Protein AF-A0A942GLX6-F1 (afdb_monomer)

Sequence (93 aa):
MHRKLTMLFILFLLSTVLFAQTTPISFTVEPYGASPRDVAKSTTDIYTNAFTGLKNVGVNTKMYFKASITGTDLATTVTWAITRRPLGSTAAV

Secondary structure (DSSP, 8-state):
-HHHHHHHHHHHHHHHHHHT-----EEEEEEESS-HHHHHH-SS-SS----TTTT---STT--EEEEEEESSPPSSPPPP------TT-----

Mean predicted aligned error: 13.12 Å

pLDDT: mean 72.57, std 11.14, range [40.97, 90.25]

Structure (mmCIF, N/CA/C/O backbone):
data_AF-A0A942GLX6-F1
#
_entry.id   AF-A0A942GLX6-F1
#
loop_
_atom_site.group_PDB
_atom_site.id
_atom_site.type_symbol
_atom_site.label_atom_id
_atom_site.label_alt_id
_atom_site.label_comp_id
_atom_site.label_asym_id
_atom_site.label_entity_id
_atom_site.label_seq_id
_atom_site.pdbx_PDB_ins_code
_atom_site.Cartn_x
_atom_site.Cartn_y
_atom_site.Cartn_z
_atom_site.occupancy
_atom_site.B_iso_or_equiv
_atom_site.auth_seq_id
_atom_site.auth_comp_id
_atom_site.auth_asym_id
_atom_site.auth_atom_id
_atom_site.pdbx_PDB_model_num
ATOM 1 N N . MET A 1 1 ? -27.007 -4.061 53.068 1.00 63.09 1 MET A N 1
ATOM 2 C CA . MET A 1 1 ? -27.156 -4.434 51.638 1.00 63.09 1 MET A CA 1
ATOM 3 C C . MET A 1 1 ? -26.489 -3.450 50.674 1.00 63.09 1 MET A C 1
ATOM 5 O O . MET A 1 1 ? -25.939 -3.909 49.684 1.00 63.09 1 MET A O 1
ATOM 9 N N . HIS A 1 2 ? -26.442 -2.144 50.966 1.00 71.75 2 HIS A N 1
ATOM 10 C CA . HIS A 1 2 ? -25.907 -1.128 50.043 1.00 71.75 2 HIS A CA 1
ATOM 11 C C . HIS A 1 2 ? -24.456 -1.348 49.584 1.00 71.75 2 HIS A C 1
ATOM 13 O O . HIS A 1 2 ? -24.216 -1.326 48.389 1.00 71.75 2 HIS A O 1
ATOM 19 N N . ARG A 1 3 ? -23.514 -1.694 50.477 1.00 80.44 3 ARG A N 1
ATOM 20 C CA . ARG A 1 3 ? -22.108 -1.968 50.092 1.00 80.44 3 ARG A CA 1
ATOM 21 C C . ARG A 1 3 ? -21.945 -3.070 49.034 1.00 80.44 3 ARG A C 1
ATOM 23 O O . ARG A 1 3 ? -21.114 -2.937 48.146 1.00 80.44 3 ARG A O 1
ATOM 30 N N . LYS A 1 4 ? -22.743 -4.142 49.120 1.00 84.75 4 LYS A N 1
ATOM 31 C CA . LYS A 1 4 ? -22.698 -5.260 48.159 1.00 84.75 4 LYS A CA 1
ATOM 32 C C . LYS A 1 4 ? -23.264 -4.846 46.797 1.00 84.75 4 LYS A C 1
ATOM 34 O O . LYS A 1 4 ? -22.718 -5.227 45.770 1.00 84.75 4 LYS A O 1
ATOM 39 N N . LEU A 1 5 ? -24.311 -4.019 46.802 1.00 86.62 5 LEU A N 1
ATOM 40 C CA . LEU A 1 5 ? -24.918 -3.464 45.593 1.00 86.62 5 LEU A CA 1
ATOM 41 C C . LEU A 1 5 ? -23.980 -2.469 44.891 1.00 86.62 5 LEU A C 1
ATOM 43 O O . LEU A 1 5 ? -23.827 -2.529 43.677 1.00 86.62 5 LEU A O 1
ATOM 47 N N . THR A 1 6 ? -23.291 -1.612 45.653 1.00 88.25 6 THR A N 1
ATOM 48 C CA . THR A 1 6 ? -22.287 -0.683 45.111 1.00 88.25 6 THR A CA 1
ATOM 49 C C . THR A 1 6 ? -21.124 -1.435 44.463 1.00 88.25 6 THR A C 1
ATOM 51 O O . THR A 1 6 ? -20.694 -1.069 43.375 1.00 88.25 6 THR A O 1
ATOM 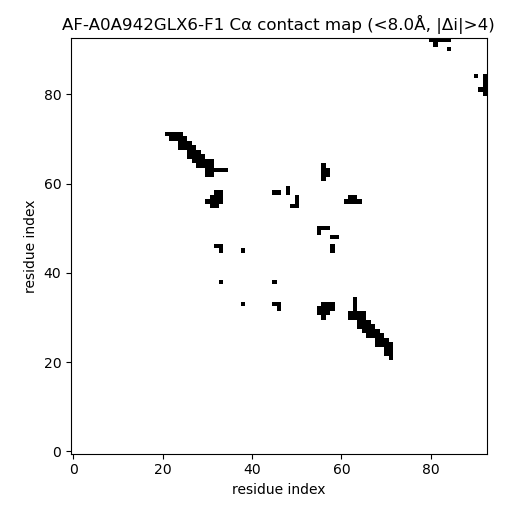54 N N . MET A 1 7 ? -20.651 -2.523 45.081 1.00 88.12 7 MET A N 1
ATOM 55 C CA . MET A 1 7 ? -19.591 -3.360 44.507 1.00 88.12 7 MET A CA 1
ATOM 56 C C . MET A 1 7 ? -20.014 -4.019 43.188 1.00 88.12 7 MET A C 1
ATOM 58 O O . MET A 1 7 ? -19.240 -4.028 42.236 1.00 88.12 7 MET A O 1
ATOM 62 N N . LEU A 1 8 ? -21.251 -4.523 43.115 1.00 90.25 8 LEU A N 1
ATOM 63 C CA . LEU A 1 8 ? -21.798 -5.123 41.897 1.00 90.25 8 LEU A CA 1
ATOM 64 C C . LEU A 1 8 ? -21.923 -4.093 40.764 1.00 90.25 8 LEU A C 1
ATOM 66 O O . LEU A 1 8 ? -21.603 -4.391 39.618 1.00 90.25 8 LEU A O 1
ATOM 70 N N . PHE A 1 9 ? -22.339 -2.868 41.094 1.00 88.19 9 PHE A N 1
ATOM 71 C CA . PHE A 1 9 ? -22.468 -1.780 40.127 1.00 88.19 9 PHE A CA 1
ATOM 72 C C . PHE A 1 9 ? -21.109 -1.323 39.581 1.00 88.19 9 PHE A C 1
ATOM 74 O O . PHE A 1 9 ? -20.965 -1.112 38.381 1.00 88.19 9 PHE A O 1
ATOM 81 N N . ILE A 1 10 ? -20.089 -1.238 40.441 1.00 88.88 10 ILE A N 1
ATOM 82 C CA . ILE A 1 10 ? -18.712 -0.929 40.028 1.00 88.88 10 ILE A CA 1
ATOM 83 C C . ILE A 1 10 ? -18.166 -2.037 39.121 1.00 88.88 10 ILE A C 1
ATOM 85 O O . ILE A 1 10 ? -17.590 -1.737 38.080 1.00 88.88 10 ILE A O 1
ATOM 89 N N . LEU A 1 11 ? -18.386 -3.308 39.469 1.00 87.56 11 LEU A N 1
ATOM 90 C CA . LEU A 1 11 ? -17.960 -4.441 38.644 1.00 87.56 11 LEU A CA 1
ATOM 91 C C . LEU A 1 11 ? -18.627 -4.423 37.260 1.00 87.56 11 LEU A C 1
ATOM 93 O O . LEU A 1 11 ? -17.963 -4.670 36.256 1.00 87.56 11 LEU A O 1
ATOM 97 N N . PHE A 1 12 ? -19.918 -4.086 37.211 1.00 84.50 12 PHE A N 1
ATOM 98 C CA . PHE A 1 12 ? -20.663 -3.933 35.964 1.00 84.50 12 PHE A CA 1
ATOM 99 C C . PHE A 1 12 ? -20.183 -2.735 35.132 1.00 84.50 12 PHE A C 1
ATOM 101 O O . PHE A 1 12 ? -20.107 -2.831 33.914 1.00 84.50 12 PHE A O 1
ATOM 108 N N . LEU A 1 13 ? -19.803 -1.616 35.759 1.00 82.38 13 LEU A N 1
ATOM 109 C CA . LEU A 1 13 ? -19.202 -0.498 35.027 1.00 82.38 13 LEU A CA 1
ATOM 110 C C . LEU A 1 13 ? -17.830 -0.872 34.454 1.00 82.38 13 LEU A C 1
ATOM 112 O O . LEU A 1 13 ? -17.558 -0.592 33.290 1.00 82.38 13 LEU A O 1
ATOM 116 N N . LEU A 1 14 ? -16.971 -1.525 35.240 1.00 80.00 14 LEU A N 1
ATOM 117 C CA . LEU A 1 14 ? -15.612 -1.872 34.813 1.00 80.00 14 LEU A CA 1
ATOM 118 C C . LEU A 1 14 ? -15.591 -2.879 33.654 1.00 80.00 14 LEU A C 1
ATOM 120 O O . LEU A 1 14 ? -14.703 -2.799 32.807 1.00 80.00 14 LEU A O 1
ATOM 124 N N . SER A 1 15 ? -16.566 -3.789 33.567 1.00 72.75 15 SER A N 1
ATOM 125 C CA . SER A 1 15 ? -16.649 -4.742 32.453 1.00 72.75 15 SER A CA 1
ATOM 126 C C . SER A 1 15 ? -16.971 -4.068 31.114 1.00 72.75 15 SER A C 1
ATOM 128 O O . SER A 1 15 ? -16.517 -4.545 30.077 1.00 72.75 15 SER A O 1
ATOM 130 N N . THR A 1 16 ? -17.672 -2.928 31.116 1.00 69.69 16 THR A N 1
ATOM 131 C CA . THR A 1 16 ? -17.964 -2.163 29.886 1.00 69.69 16 THR A CA 1
ATOM 132 C C . THR A 1 16 ? -16.748 -1.413 29.335 1.00 69.69 16 THR A C 1
ATOM 134 O O . THR A 1 16 ? -16.642 -1.221 28.126 1.00 69.69 16 THR A O 1
ATOM 137 N N . VAL A 1 17 ? -15.785 -1.052 30.192 1.00 69.69 17 VAL A N 1
ATOM 138 C CA . VAL A 1 17 ? -14.566 -0.324 29.794 1.00 69.69 17 VAL A CA 1
ATOM 139 C C . VAL A 1 17 ? -13.628 -1.202 28.955 1.00 69.69 17 VAL A C 1
ATOM 141 O O . VAL A 1 17 ? -12.924 -0.693 28.086 1.00 69.69 17 VAL A O 1
ATOM 144 N N . LEU A 1 18 ? -13.653 -2.526 29.151 1.00 61.47 18 LEU A N 1
ATOM 145 C CA . LEU A 1 18 ? -12.818 -3.466 28.392 1.00 61.47 18 LEU A CA 1
ATOM 146 C C . LEU A 1 18 ? -13.242 -3.590 26.920 1.00 61.47 18 LEU A C 1
ATOM 148 O O . LEU A 1 18 ? -12.390 -3.787 26.061 1.00 61.47 18 LEU A O 1
ATOM 152 N N . PHE A 1 19 ? -14.531 -3.420 26.612 1.00 59.41 19 PHE A N 1
ATOM 153 C CA . PHE A 1 19 ? -15.046 -3.479 25.236 1.00 59.41 19 PHE A CA 1
ATOM 154 C C . PHE A 1 19 ? -14.973 -2.136 24.495 1.00 59.41 19 PHE A C 1
ATOM 156 O O . PHE A 1 19 ? -15.132 -2.099 23.279 1.00 59.41 19 PHE A O 1
ATOM 163 N N . ALA A 1 20 ? -14.702 -1.036 25.206 1.00 58.03 20 ALA A N 1
ATOM 164 C CA . ALA A 1 20 ? -14.496 0.288 24.619 1.00 58.03 20 ALA A CA 1
ATOM 165 C C . ALA A 1 20 ? -13.048 0.528 24.154 1.00 58.03 20 ALA A C 1
ATOM 167 O O . ALA A 1 20 ? -12.737 1.608 23.649 1.00 58.03 20 ALA A O 1
ATOM 168 N N . GLN A 1 21 ? -12.152 -0.456 24.312 1.00 59.16 21 GLN A N 1
ATOM 169 C CA . GLN A 1 21 ? -10.819 -0.400 23.725 1.00 59.16 21 GLN A CA 1
ATOM 170 C C . GLN A 1 21 ? -10.951 -0.496 22.207 1.00 59.16 21 GLN A C 1
ATOM 172 O O . GLN A 1 21 ? -11.019 -1.574 21.624 1.00 59.16 21 GLN A O 1
ATOM 177 N N . THR A 1 22 ? -11.027 0.674 21.581 1.00 63.66 22 THR A N 1
ATOM 178 C CA . THR A 1 22 ?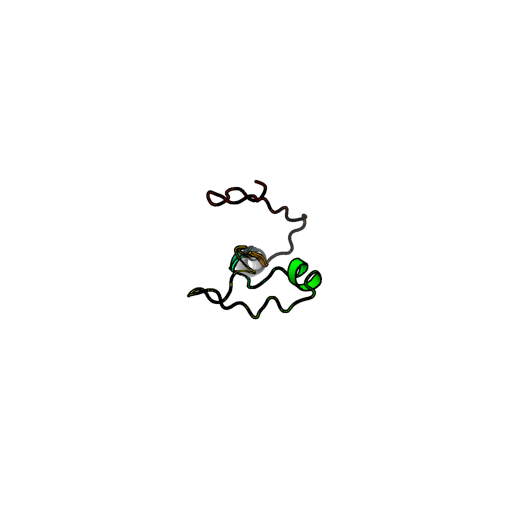 -10.949 0.879 20.141 1.00 63.66 22 THR A CA 1
ATOM 179 C C . THR A 1 22 ? -9.818 0.027 19.586 1.00 63.66 22 THR A C 1
ATOM 181 O O . THR A 1 22 ? -8.655 0.272 19.915 1.00 63.66 22 THR A O 1
ATOM 184 N N . THR A 1 23 ? -10.136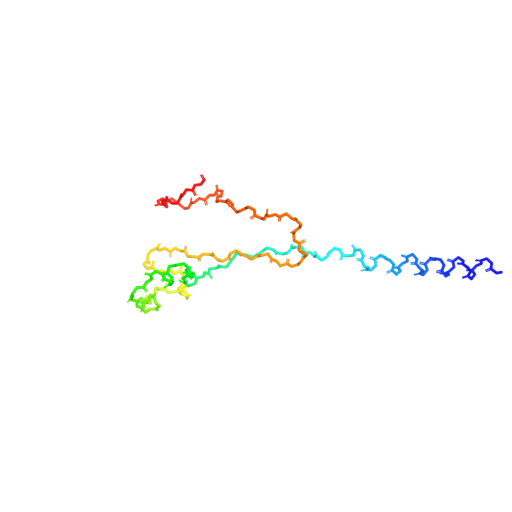 -0.971 18.764 1.00 67.31 23 THR A N 1
ATOM 185 C CA . THR A 1 23 ? -9.128 -1.683 17.980 1.00 67.31 23 THR A CA 1
ATOM 186 C C . THR A 1 23 ? -8.312 -0.633 17.230 1.00 67.31 23 THR A C 1
ATOM 188 O O . THR A 1 23 ? -8.893 0.113 16.432 1.00 67.31 23 THR A O 1
ATOM 191 N N . PRO A 1 24 ? -7.006 -0.490 17.520 1.00 71.44 24 PRO A N 1
ATOM 192 C CA . PRO A 1 24 ? -6.211 0.547 16.894 1.00 71.44 24 PRO A CA 1
ATOM 193 C C . PRO A 1 24 ? -6.205 0.298 15.389 1.00 71.44 24 PRO A C 1
ATOM 195 O O . PRO A 1 24 ? -5.940 -0.813 14.929 1.00 71.44 24 PRO A O 1
ATOM 198 N N . ILE A 1 25 ? -6.530 1.337 14.626 1.00 78.44 25 ILE A N 1
ATOM 199 C CA . ILE A 1 25 ? -6.381 1.305 13.176 1.00 78.44 25 ILE A CA 1
ATOM 200 C C . ILE A 1 25 ? -4.881 1.365 12.902 1.00 78.44 25 ILE A C 1
ATOM 202 O O . ILE A 1 25 ? -4.210 2.318 13.299 1.00 78.44 25 ILE A O 1
ATOM 206 N N . SER A 1 26 ? -4.357 0.338 12.241 1.00 81.50 26 SER A N 1
ATOM 207 C CA . SER A 1 26 ? -2.953 0.266 11.852 1.00 81.50 26 SER A CA 1
ATOM 208 C C . SER A 1 26 ? -2.824 0.417 10.343 1.00 81.50 26 SER A C 1
ATOM 210 O O . SER A 1 26 ? -3.547 -0.224 9.575 1.00 81.50 26 SER A O 1
ATOM 212 N N . PHE A 1 27 ? -1.895 1.275 9.930 1.00 83.31 27 PHE A N 1
ATOM 213 C CA . PHE A 1 27 ? -1.578 1.556 8.539 1.00 83.31 27 PHE A CA 1
ATOM 214 C C . PHE A 1 27 ? -0.156 1.099 8.236 1.00 83.31 27 PHE A C 1
ATOM 216 O O . PHE A 1 27 ? 0.784 1.482 8.934 1.00 83.31 27 PHE A O 1
ATOM 223 N N . THR A 1 28 ? 0.005 0.313 7.175 1.00 83.81 28 THR A N 1
ATOM 224 C CA . THR A 1 28 ? 1.317 -0.141 6.715 1.00 83.81 28 THR A CA 1
ATOM 225 C C . THR A 1 28 ? 1.514 0.165 5.238 1.00 83.81 28 THR A C 1
ATOM 227 O O . THR A 1 28 ? 0.595 0.048 4.422 1.00 83.81 28 THR A O 1
ATOM 230 N N . VAL A 1 29 ? 2.739 0.571 4.899 1.00 81.94 29 VAL A N 1
ATOM 231 C CA . VAL A 1 29 ? 3.208 0.716 3.520 1.00 81.94 29 VAL A CA 1
ATOM 232 C C . VAL A 1 29 ? 4.459 -0.114 3.381 1.00 81.94 29 VAL A C 1
ATOM 234 O O . VAL A 1 29 ? 5.474 0.170 4.013 1.00 81.94 29 VAL A O 1
ATOM 237 N N . GLU A 1 30 ? 4.382 -1.129 2.536 1.00 79.38 30 GLU A N 1
ATOM 238 C CA . GLU A 1 30 ? 5.498 -2.029 2.295 1.00 79.38 30 GLU A CA 1
ATOM 239 C C . GLU A 1 30 ? 5.838 -2.046 0.808 1.00 79.38 30 GLU A C 1
ATOM 241 O O . GLU A 1 30 ? 4.938 -1.934 -0.038 1.00 79.38 30 GLU A O 1
ATOM 246 N N . PRO A 1 31 ? 7.125 -2.176 0.455 1.00 75.19 31 PRO A N 1
ATOM 247 C CA . PRO A 1 31 ? 7.503 -2.401 -0.925 1.00 75.19 31 PRO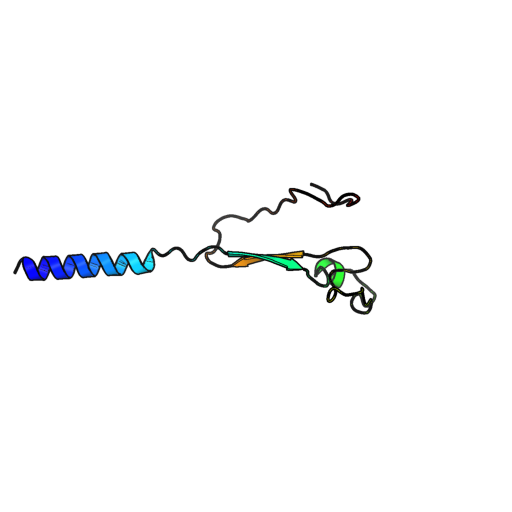 A CA 1
ATOM 248 C C . PRO A 1 31 ? 6.851 -3.679 -1.460 1.00 75.19 31 PRO A C 1
ATOM 250 O O . PRO A 1 31 ? 6.745 -4.686 -0.761 1.00 75.19 31 PRO A O 1
ATOM 253 N N . TYR A 1 32 ? 6.409 -3.635 -2.711 1.00 74.44 32 TYR A N 1
ATOM 254 C CA . TYR A 1 32 ? 5.716 -4.738 -3.362 1.00 74.44 32 TYR A CA 1
ATOM 255 C C . TYR A 1 32 ? 6.412 -5.095 -4.678 1.00 74.44 32 TYR A C 1
ATOM 257 O O . TYR A 1 32 ? 6.991 -4.233 -5.332 1.00 74.44 32 TYR A O 1
ATOM 265 N N . GLY A 1 33 ? 6.383 -6.372 -5.065 1.00 68.38 33 GLY A N 1
ATOM 266 C CA . GLY A 1 33 ? 7.145 -6.846 -6.228 1.00 68.38 33 GLY A CA 1
ATOM 267 C C . GLY A 1 33 ? 6.588 -6.359 -7.566 1.00 68.38 33 GLY A C 1
ATOM 268 O O . GLY A 1 33 ? 7.337 -5.908 -8.428 1.00 68.38 33 GLY A O 1
ATOM 269 N N . ALA A 1 34 ? 5.268 -6.420 -7.733 1.00 72.81 34 ALA A N 1
ATOM 270 C CA . ALA A 1 34 ? 4.575 -5.964 -8.933 1.00 72.81 34 ALA A CA 1
ATOM 271 C C . ALA A 1 34 ? 3.118 -5.628 -8.605 1.00 72.81 34 ALA A C 1
ATOM 273 O O . ALA A 1 34 ? 2.474 -6.350 -7.849 1.00 72.81 34 ALA A O 1
ATOM 274 N N . SER A 1 35 ? 2.564 -4.564 -9.189 1.00 74.25 35 SER A N 1
ATOM 275 C CA . SER A 1 35 ? 1.127 -4.285 -9.067 1.00 74.25 35 SER A CA 1
ATOM 276 C C . SER A 1 35 ? 0.301 -5.407 -9.715 1.00 74.25 35 SER A C 1
ATOM 278 O O . SER A 1 35 ? 0.576 -5.736 -10.869 1.00 74.25 35 SER A O 1
ATOM 280 N N . PRO A 1 36 ? -0.768 -5.929 -9.077 1.00 74.88 36 PRO A N 1
ATOM 281 C CA . PRO A 1 36 ? -1.645 -6.937 -9.684 1.00 74.88 36 PRO A CA 1
ATOM 282 C C . PRO A 1 36 ? -2.250 -6.494 -11.023 1.00 74.88 36 PRO A C 1
ATOM 284 O O . PRO A 1 36 ? -2.508 -7.316 -11.896 1.00 74.88 36 PRO A O 1
ATOM 287 N N . ARG A 1 37 ? -2.435 -5.180 -11.215 1.00 75.31 37 ARG A N 1
ATOM 288 C CA . ARG A 1 37 ? -2.880 -4.605 -12.493 1.00 75.31 37 ARG A CA 1
ATOM 289 C C . ARG A 1 37 ? -1.842 -4.801 -13.595 1.00 75.31 37 ARG A C 1
ATOM 291 O O . ARG A 1 37 ? -2.199 -5.127 -14.723 1.00 75.31 37 ARG A O 1
ATOM 298 N N . ASP A 1 38 ? -0.575 -4.579 -13.268 1.00 72.12 38 ASP A N 1
ATOM 299 C CA . ASP A 1 38 ? 0.520 -4.708 -14.226 1.00 72.12 38 ASP A CA 1
ATOM 300 C C . ASP A 1 38 ? 0.816 -6.185 -14.516 1.00 72.12 38 ASP A C 1
ATOM 302 O O . ASP A 1 38 ? 1.085 -6.527 -15.663 1.00 72.12 38 ASP A O 1
ATOM 306 N N . VAL A 1 39 ? 0.646 -7.063 -13.518 1.00 74.62 39 VAL A N 1
ATOM 307 C CA . VAL A 1 39 ? 0.645 -8.525 -13.695 1.00 7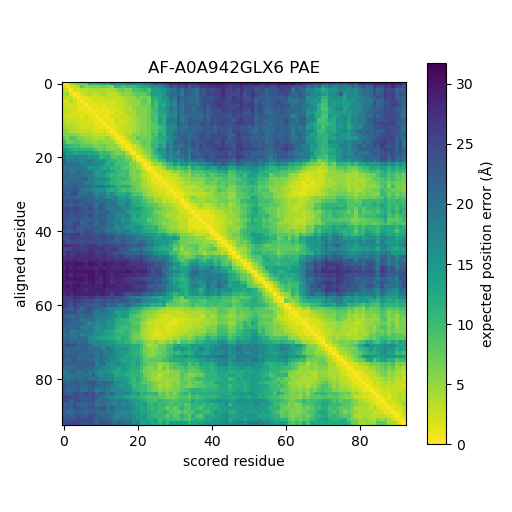4.62 39 VAL A CA 1
ATOM 308 C C . VAL A 1 39 ? -0.434 -8.939 -14.696 1.00 74.62 39 VAL A C 1
ATOM 310 O O . VAL A 1 39 ? -0.131 -9.607 -15.676 1.00 74.62 39 VAL A O 1
ATOM 313 N N . ALA A 1 40 ? -1.678 -8.493 -14.496 1.00 79.75 40 ALA A N 1
ATOM 314 C CA . ALA A 1 40 ? -2.806 -8.859 -15.354 1.00 79.75 40 ALA A CA 1
ATOM 315 C C . ALA A 1 40 ? -2.684 -8.334 -16.795 1.00 79.75 40 ALA A C 1
ATOM 317 O O . ALA A 1 40 ? -3.249 -8.917 -17.715 1.00 79.75 40 ALA A O 1
ATOM 318 N N . LYS A 1 41 ? -1.968 -7.222 -16.999 1.00 78.56 41 LYS A N 1
ATOM 319 C CA . LYS A 1 41 ? -1.742 -6.635 -18.325 1.00 78.56 41 LYS A CA 1
ATOM 320 C C . LYS A 1 41 ? -0.565 -7.277 -19.066 1.00 78.56 41 LYS A C 1
ATOM 322 O O . LYS A 1 41 ? -0.471 -7.133 -20.284 1.00 78.56 41 LYS A O 1
ATOM 327 N N . SER A 1 42 ? 0.360 -7.916 -18.355 1.00 72.88 42 SER A N 1
ATOM 328 C CA . SER A 1 42 ? 1.590 -8.403 -18.968 1.00 72.88 42 SER A CA 1
ATOM 329 C C . SER A 1 42 ? 1.365 -9.676 -19.781 1.00 72.88 42 SER A C 1
ATOM 331 O O . SER A 1 42 ? 0.748 -10.628 -19.315 1.00 72.88 42 SER A O 1
ATOM 333 N N . THR A 1 43 ? 1.935 -9.711 -20.984 1.00 72.00 43 THR A N 1
ATOM 334 C CA . THR A 1 43 ? 2.016 -10.909 -21.838 1.00 72.00 43 THR A CA 1
ATOM 335 C C . THR A 1 43 ? 3.359 -11.635 -21.704 1.00 72.00 43 THR A C 1
ATOM 337 O O . THR A 1 43 ? 3.571 -12.666 -22.333 1.00 72.00 43 THR A O 1
ATOM 340 N N . THR A 1 44 ? 4.282 -11.084 -20.913 1.00 67.12 44 THR A N 1
ATOM 341 C CA . THR A 1 44 ? 5.627 -11.614 -20.640 1.00 67.12 44 THR A CA 1
ATOM 342 C C . THR A 1 44 ? 5.829 -11.795 -19.139 1.00 67.12 44 THR A C 1
ATOM 344 O O . THR A 1 44 ? 5.203 -11.087 -18.347 1.00 67.12 44 THR A O 1
ATOM 347 N N . ASP A 1 45 ? 6.711 -12.708 -18.732 1.00 66.88 45 ASP A N 1
ATOM 348 C CA . ASP A 1 45 ? 7.044 -12.884 -17.317 1.00 66.88 45 ASP A CA 1
ATOM 349 C C . ASP A 1 45 ? 7.721 -11.615 -16.771 1.00 66.88 45 ASP A C 1
ATOM 351 O O . ASP A 1 45 ? 8.766 -11.180 -17.250 1.00 66.88 45 ASP A O 1
ATOM 355 N N . ILE A 1 46 ? 7.072 -10.974 -15.800 1.00 67.88 46 ILE A N 1
ATOM 356 C CA . ILE A 1 46 ? 7.538 -9.726 -15.183 1.00 67.88 46 ILE A CA 1
ATOM 357 C C . ILE A 1 46 ? 8.372 -9.964 -13.925 1.00 67.88 46 ILE A C 1
ATOM 359 O O . ILE A 1 46 ? 8.925 -9.012 -13.376 1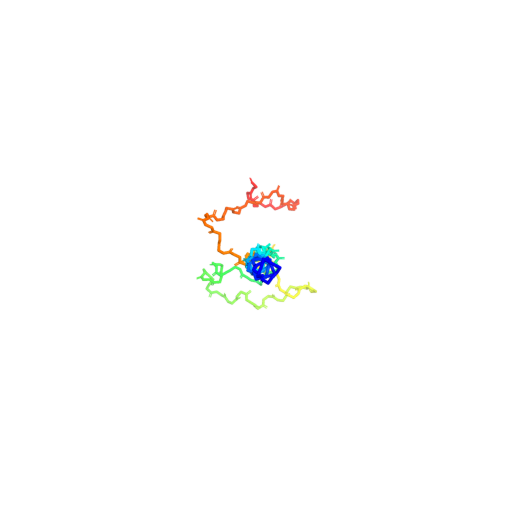.00 67.88 46 ILE A O 1
ATOM 363 N N . TYR A 1 47 ? 8.467 -11.215 -13.470 1.00 62.78 47 TYR A N 1
ATOM 364 C CA . TYR A 1 47 ? 9.166 -11.597 -12.245 1.00 62.78 47 TYR A CA 1
ATOM 365 C C . TYR A 1 47 ? 10.626 -12.004 -12.483 1.00 62.78 47 TYR A C 1
ATOM 367 O O . TYR A 1 47 ? 11.379 -12.167 -11.523 1.00 62.78 47 TYR A O 1
ATOM 375 N N . THR A 1 48 ? 11.046 -12.147 -13.741 1.00 57.09 48 THR A N 1
ATOM 376 C CA . THR A 1 48 ? 12.370 -12.663 -14.129 1.00 57.09 48 THR A CA 1
ATOM 377 C C . THR A 1 48 ? 13.495 -11.625 -14.076 1.00 57.09 48 THR A C 1
ATOM 379 O O . THR A 1 48 ? 14.668 -11.984 -14.160 1.00 57.09 48 THR A O 1
ATOM 382 N N . ASN A 1 49 ? 13.175 -10.340 -13.908 1.00 54.12 49 ASN A N 1
ATOM 383 C CA . ASN A 1 49 ? 14.185 -9.288 -13.833 1.00 54.12 49 ASN A CA 1
ATOM 384 C C . ASN A 1 49 ? 14.719 -9.156 -12.397 1.00 54.12 49 ASN A C 1
ATOM 386 O O . ASN A 1 49 ? 14.044 -8.624 -11.518 1.00 54.12 49 ASN A O 1
ATOM 390 N N . ALA A 1 50 ? 15.936 -9.648 -12.152 1.00 49.22 50 ALA A N 1
ATOM 391 C CA . ALA A 1 50 ? 16.622 -9.497 -10.872 1.00 49.22 50 ALA A CA 1
ATOM 392 C C . ALA A 1 50 ? 17.151 -8.060 -10.718 1.00 49.22 50 ALA A C 1
ATOM 394 O O . ALA A 1 50 ? 18.165 -7.701 -11.318 1.00 49.22 50 ALA A O 1
ATOM 395 N N . PHE A 1 51 ? 16.484 -7.234 -9.909 1.00 50.72 51 PHE A N 1
ATOM 396 C CA . PHE A 1 51 ? 16.960 -5.884 -9.600 1.00 50.72 51 PHE A CA 1
ATOM 397 C C . PHE A 1 51 ? 17.749 -5.879 -8.282 1.00 50.72 51 PHE A C 1
ATOM 399 O O . PHE A 1 51 ? 17.306 -6.362 -7.243 1.00 50.72 51 PHE A O 1
ATOM 406 N N . THR A 1 52 ? 18.978 -5.380 -8.369 1.00 40.97 52 THR A N 1
ATOM 407 C CA . THR A 1 52 ? 20.059 -5.404 -7.375 1.00 40.97 52 THR A CA 1
ATOM 408 C C . THR A 1 52 ? 19.654 -5.018 -5.943 1.00 40.97 52 THR A C 1
ATOM 410 O O . THR A 1 52 ? 19.144 -3.925 -5.706 1.00 40.97 52 THR A O 1
ATOM 413 N N . GLY A 1 53 ? 19.991 -5.880 -4.975 1.00 45.94 53 GLY A N 1
ATOM 414 C CA . GLY A 1 53 ? 20.195 -5.558 -3.549 1.00 45.94 53 GLY A CA 1
ATOM 415 C C . GLY A 1 53 ? 18.953 -5.332 -2.677 1.00 45.94 53 GLY A C 1
ATOM 416 O O . GLY A 1 53 ? 19.001 -5.602 -1.479 1.00 45.94 53 GLY A O 1
ATOM 417 N N . LEU A 1 54 ? 17.832 -4.903 -3.255 1.00 49.00 54 LEU A N 1
ATOM 418 C CA . LEU A 1 54 ? 16.525 -4.855 -2.599 1.00 49.00 54 LEU A CA 1
ATOM 419 C C . LEU A 1 54 ? 15.650 -5.916 -3.257 1.00 49.00 54 LEU A C 1
ATOM 421 O O . LEU A 1 54 ? 15.470 -5.887 -4.468 1.00 49.00 54 LEU A O 1
ATOM 425 N N . LYS A 1 55 ? 15.155 -6.873 -2.466 1.00 46.50 55 LYS A N 1
ATOM 426 C CA . LYS A 1 55 ? 14.416 -8.075 -2.888 1.00 46.50 55 LYS A CA 1
ATOM 427 C C . LYS A 1 55 ? 13.155 -7.706 -3.702 1.00 46.50 55 LYS A C 1
ATOM 429 O O . LYS A 1 55 ? 12.071 -7.675 -3.144 1.00 46.50 55 LYS A O 1
ATOM 434 N N . ASN A 1 56 ? 13.336 -7.404 -4.991 1.00 50.12 56 ASN A N 1
ATOM 435 C CA . ASN A 1 56 ? 12.356 -7.042 -6.023 1.00 50.12 56 ASN A CA 1
ATOM 436 C C . ASN A 1 56 ? 11.261 -6.053 -5.595 1.00 50.12 56 ASN A C 1
ATOM 438 O O . ASN A 1 56 ? 10.259 -6.438 -5.001 1.00 50.12 56 ASN A O 1
ATOM 442 N N . VAL A 1 57 ? 11.403 -4.785 -5.992 1.00 50.16 57 VAL A N 1
ATOM 443 C CA . VAL A 1 57 ? 10.381 -3.742 -5.767 1.00 50.16 57 VAL A CA 1
ATOM 444 C C . VAL A 1 57 ? 9.849 -3.120 -7.056 1.00 50.16 57 VAL A C 1
ATOM 446 O O . VAL A 1 57 ? 9.247 -2.049 -7.010 1.00 50.16 57 VAL A O 1
ATOM 449 N N . GLY A 1 58 ? 10.061 -3.766 -8.208 1.00 52.06 58 GLY A N 1
ATOM 450 C CA . GLY A 1 58 ? 9.704 -3.159 -9.480 1.00 52.06 58 GLY A CA 1
ATOM 451 C C . GLY A 1 58 ? 9.829 -4.011 -10.731 1.00 52.06 58 GLY A C 1
ATOM 452 O O . GLY A 1 58 ? 10.711 -4.853 -10.847 1.00 52.06 58 GLY A O 1
ATOM 453 N N . VAL A 1 59 ? 8.979 -3.695 -11.709 1.00 59.97 59 VAL A N 1
ATOM 454 C CA . VAL A 1 59 ? 9.154 -4.058 -13.117 1.00 59.97 59 VAL A CA 1
ATOM 455 C C . VAL A 1 59 ? 9.856 -2.874 -13.776 1.00 59.97 59 VAL A C 1
ATOM 457 O O . VAL A 1 59 ? 9.327 -1.756 -13.775 1.00 59.97 59 VAL A O 1
ATOM 460 N N . ASN A 1 60 ? 11.041 -3.103 -14.343 1.00 66.88 60 ASN A N 1
ATOM 461 C CA . ASN A 1 60 ? 11.919 -2.058 -14.880 1.00 66.88 60 ASN A CA 1
ATOM 462 C C . ASN A 1 60 ? 12.352 -1.046 -13.798 1.00 66.88 60 ASN A C 1
ATOM 464 O O . ASN A 1 60 ? 13.073 -1.396 -12.873 1.00 66.88 60 ASN A O 1
ATOM 468 N N . THR A 1 61 ? 11.922 0.215 -13.910 1.00 64.06 61 THR A N 1
ATOM 469 C CA . THR A 1 61 ? 12.283 1.336 -13.019 1.00 64.06 61 THR A CA 1
ATOM 470 C C . THR A 1 61 ? 11.135 1.779 -12.105 1.00 64.06 61 THR A C 1
ATOM 472 O O . THR A 1 61 ? 11.227 2.810 -11.438 1.00 64.06 61 THR A O 1
ATOM 475 N N . LYS A 1 62 ? 10.018 1.042 -12.093 1.00 69.38 62 LYS A N 1
ATOM 476 C CA . LYS A 1 62 ? 8.831 1.397 -11.307 1.00 69.38 62 LYS A CA 1
ATOM 477 C C . LYS A 1 62 ? 8.933 0.821 -9.908 1.00 69.38 62 LYS A C 1
ATOM 479 O O . LYS A 1 62 ? 9.146 -0.372 -9.779 1.00 69.38 62 LYS A O 1
ATOM 484 N N . MET A 1 63 ? 8.696 1.632 -8.883 1.00 71.88 63 MET A N 1
ATOM 485 C CA . MET A 1 63 ? 8.526 1.131 -7.520 1.00 71.88 63 MET A CA 1
ATOM 486 C C . MET A 1 63 ? 7.056 0.838 -7.240 1.00 71.88 63 MET A C 1
ATOM 488 O O . MET A 1 63 ? 6.208 1.703 -7.474 1.00 71.88 63 MET A O 1
ATOM 492 N N . TYR A 1 64 ? 6.754 -0.342 -6.703 1.00 75.94 64 TYR A N 1
ATOM 493 C CA . TYR A 1 64 ? 5.417 -0.644 -6.197 1.00 75.94 64 TYR A CA 1
ATOM 494 C C . TYR A 1 64 ? 5.394 -0.616 -4.677 1.00 75.94 64 TYR A C 1
ATOM 496 O O . TYR A 1 64 ? 6.296 -1.116 -4.008 1.00 75.94 64 TYR A O 1
ATOM 504 N N . PHE A 1 65 ? 4.315 -0.059 -4.140 1.00 76.56 65 PHE A N 1
ATOM 505 C CA . PHE A 1 65 ? 4.041 -0.033 -2.714 1.00 76.56 65 P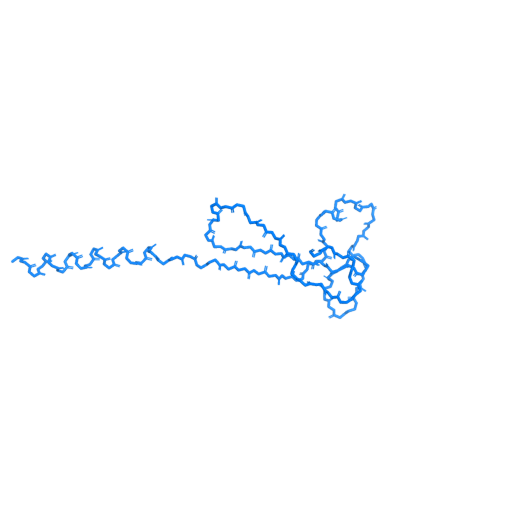HE A CA 1
ATOM 506 C C . PHE A 1 65 ? 2.644 -0.582 -2.470 1.00 76.56 65 PHE A C 1
ATOM 508 O O . PHE A 1 65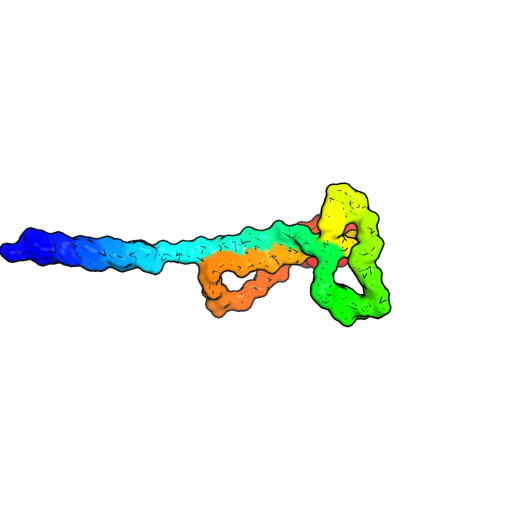 ? 1.697 -0.228 -3.176 1.00 76.56 65 PHE A O 1
ATOM 515 N N . LYS A 1 66 ? 2.518 -1.444 -1.465 1.00 79.88 66 LYS A N 1
ATOM 516 C CA . LYS A 1 66 ? 1.233 -1.928 -0.979 1.00 79.88 66 LYS A CA 1
ATOM 517 C C . LYS A 1 66 ? 0.869 -1.135 0.268 1.00 79.88 66 LYS A C 1
ATOM 519 O O . LYS A 1 66 ? 1.558 -1.231 1.278 1.00 79.88 66 LYS A O 1
ATOM 524 N N . ALA A 1 67 ? -0.214 -0.372 0.175 1.00 81.94 67 ALA A N 1
ATOM 525 C CA . ALA A 1 67 ? -0.863 0.257 1.315 1.00 81.94 67 ALA A CA 1
ATOM 526 C C . ALA A 1 67 ? -1.898 -0.713 1.899 1.00 81.94 67 ALA A C 1
ATOM 528 O O . ALA A 1 67 ? -2.717 -1.259 1.157 1.00 81.94 67 ALA A O 1
ATOM 529 N N . SER A 1 68 ? -1.860 -0.935 3.210 1.00 82.75 68 SER A N 1
ATOM 530 C CA . SER A 1 68 ? -2.838 -1.757 3.921 1.00 82.75 68 SER A CA 1
ATOM 531 C C . SER A 1 68 ? -3.336 -1.027 5.156 1.00 82.75 68 SER A C 1
ATOM 533 O O . SER A 1 68 ? -2.556 -0.409 5.878 1.00 82.75 68 SER A O 1
ATOM 535 N N . ILE A 1 69 ? -4.637 -1.133 5.409 1.00 85.38 69 ILE A N 1
ATOM 536 C CA . ILE A 1 69 ? -5.252 -0.730 6.670 1.00 85.38 69 ILE A CA 1
ATOM 537 C C . ILE A 1 69 ? -5.758 -1.998 7.338 1.00 85.38 69 ILE A C 1
ATOM 539 O O . ILE A 1 69 ? -6.360 -2.852 6.691 1.00 85.38 69 ILE A O 1
ATOM 543 N N . THR A 1 70 ? -5.464 -2.138 8.620 1.00 82.50 70 THR A N 1
ATOM 544 C CA . THR A 1 70 ? -5.909 -3.258 9.450 1.00 82.50 70 THR A CA 1
ATOM 545 C C . THR A 1 70 ? -6.536 -2.714 10.727 1.00 82.50 70 THR A C 1
ATOM 547 O O . THR A 1 70 ? -6.206 -1.609 11.160 1.00 82.50 70 THR A O 1
ATOM 550 N N . GLY A 1 71 ? -7.449 -3.478 11.324 1.00 77.81 71 GLY A N 1
ATOM 551 C CA . GLY A 1 71 ? -8.198 -3.068 12.510 1.00 77.81 71 GLY A CA 1
ATOM 552 C C . GLY A 1 71 ? -9.679 -2.887 12.200 1.00 77.81 71 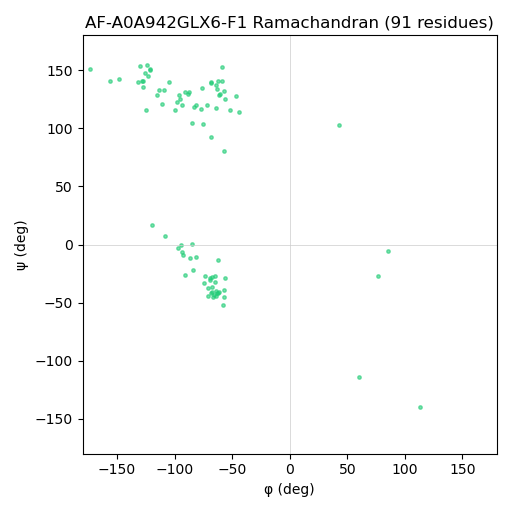GLY A C 1
ATOM 553 O O . GLY A 1 71 ? -10.263 -3.698 11.486 1.00 77.81 71 GLY A O 1
ATOM 554 N N . THR A 1 72 ? -10.283 -1.851 12.777 1.00 70.81 72 THR A N 1
ATOM 555 C CA . THR A 1 72 ? -11.720 -1.572 12.653 1.00 70.81 72 THR A CA 1
ATOM 556 C C . THR A 1 72 ? -12.106 -1.262 11.209 1.00 70.81 72 THR A C 1
ATOM 558 O O . THR A 1 72 ? -11.415 -0.490 10.541 1.00 70.81 72 THR A O 1
ATOM 561 N N . ASP A 1 73 ? -13.233 -1.821 10.760 1.00 70.81 73 ASP A N 1
ATOM 562 C CA . ASP A 1 73 ? -13.820 -1.482 9.466 1.00 70.81 73 ASP A CA 1
ATOM 563 C C . ASP A 1 73 ? -14.079 0.024 9.396 1.00 70.81 73 ASP A C 1
ATOM 565 O O . ASP A 1 73 ? -14.734 0.620 10.259 1.00 70.81 73 ASP A O 1
ATOM 569 N N . LEU A 1 74 ? -13.529 0.657 8.366 1.00 72.62 74 LEU A N 1
ATOM 570 C CA . LEU A 1 74 ? -13.752 2.071 8.128 1.00 72.62 74 LEU A CA 1
ATOM 571 C C . LEU A 1 74 ? -15.142 2.222 7.513 1.00 72.62 74 LEU A C 1
ATOM 573 O O . LEU A 1 74 ? -15.403 1.741 6.415 1.00 72.62 74 LEU A O 1
ATOM 577 N N . ALA A 1 75 ? -16.035 2.912 8.225 1.00 69.56 75 ALA A N 1
ATOM 578 C CA . ALA A 1 75 ? -17.400 3.178 7.763 1.00 69.56 75 ALA A CA 1
ATOM 579 C C . ALA A 1 75 ? -17.449 4.018 6.469 1.00 69.56 75 ALA A C 1
ATOM 581 O O . ALA A 1 75 ? -18.498 4.139 5.839 1.00 69.56 75 ALA A O 1
ATOM 582 N N . THR A 1 76 ? -16.323 4.620 6.082 1.00 76.62 76 THR A N 1
ATOM 583 C CA . THR A 1 76 ? -16.179 5.477 4.910 1.00 76.62 76 THR A CA 1
ATOM 584 C C . THR A 1 76 ? -15.127 4.931 3.952 1.00 76.62 76 THR A C 1
ATOM 586 O O . THR A 1 76 ? -14.156 4.282 4.344 1.00 76.62 76 THR A O 1
ATOM 589 N N . THR A 1 77 ? -15.309 5.220 2.663 1.00 79.75 77 THR A N 1
ATOM 590 C CA . THR A 1 77 ? -14.315 4.903 1.636 1.00 79.75 77 THR A CA 1
ATOM 591 C C . THR A 1 77 ? -12.998 5.615 1.933 1.00 79.75 77 THR A C 1
ATOM 593 O O . THR A 1 77 ? -12.963 6.828 2.137 1.00 79.75 77 THR A O 1
ATOM 596 N N . VAL A 1 78 ? -11.904 4.856 1.915 1.00 78.94 78 VAL A N 1
ATOM 597 C CA . VAL A 1 78 ? -10.553 5.389 2.088 1.00 78.94 78 VAL A CA 1
ATOM 598 C C . VAL A 1 78 ? -10.055 5.966 0.773 1.00 78.94 78 VAL A C 1
ATOM 600 O O . VAL A 1 78 ? -9.907 5.242 -0.213 1.00 78.94 78 VAL A O 1
ATOM 603 N N . THR A 1 79 ? -9.747 7.259 0.777 1.00 82.12 79 THR A N 1
ATOM 604 C CA . THR A 1 79 ? -9.131 7.938 -0.365 1.00 82.12 79 THR A CA 1
ATOM 605 C C . THR A 1 79 ? -7.625 8.028 -0.156 1.00 82.12 79 THR A C 1
ATOM 607 O O . THR A 1 79 ? -7.157 8.599 0.826 1.00 82.12 79 THR A O 1
ATOM 610 N N . TRP A 1 80 ? -6.861 7.480 -1.098 1.00 77.69 80 TRP A N 1
ATOM 611 C CA . TRP A 1 80 ? -5.402 7.545 -1.098 1.00 77.69 80 TRP A CA 1
ATOM 612 C C . TRP A 1 80 ? -4.929 8.705 -1.973 1.00 77.69 80 TRP A C 1
ATOM 614 O O . TRP A 1 80 ? -5.329 8.798 -3.132 1.00 77.69 80 TRP A O 1
ATOM 624 N N . ALA A 1 81 ? -4.056 9.557 -1.439 1.00 83.31 81 ALA A N 1
ATOM 625 C CA . ALA A 1 81 ? -3.422 10.644 -2.179 1.00 83.31 81 ALA A CA 1
ATOM 626 C C . ALA A 1 81 ? -1.901 10.589 -2.004 1.00 83.31 81 ALA A C 1
ATOM 628 O O . ALA A 1 81 ? -1.394 10.306 -0.916 1.00 83.31 81 ALA A O 1
ATOM 629 N N . ILE A 1 82 ? -1.169 10.866 -3.081 1.00 81.44 82 ILE A N 1
ATOM 630 C CA . ILE A 1 82 ? 0.285 11.009 -3.035 1.00 81.44 82 ILE A CA 1
ATOM 631 C C . ILE A 1 82 ? 0.563 12.441 -2.593 1.00 81.44 82 ILE A C 1
ATOM 633 O O . ILE A 1 82 ? 0.186 13.372 -3.281 1.00 81.44 82 ILE A O 1
ATOM 637 N N . THR A 1 83 ? 1.221 12.639 -1.453 1.00 84.12 83 THR A N 1
ATOM 638 C CA . THR A 1 83 ? 1.553 13.995 -0.970 1.00 84.12 83 THR A CA 1
ATOM 639 C C . THR A 1 83 ? 2.913 14.472 -1.459 1.00 84.12 83 THR A C 1
ATOM 641 O O . THR A 1 83 ? 3.167 15.671 -1.565 1.00 84.12 83 THR A O 1
ATOM 644 N N . ARG A 1 84 ? 3.817 13.531 -1.748 1.00 80.06 84 ARG A N 1
ATOM 645 C CA . ARG A 1 84 ? 5.171 13.790 -2.232 1.00 80.06 84 ARG A CA 1
ATOM 646 C C . ARG A 1 84 ? 5.624 12.675 -3.157 1.00 80.06 84 ARG A C 1
ATOM 648 O O . ARG A 1 84 ? 5.383 11.500 -2.895 1.00 80.06 84 ARG A O 1
ATOM 655 N N . ARG A 1 85 ? 6.354 13.061 -4.200 1.00 77.44 85 ARG A N 1
ATOM 656 C CA . ARG A 1 85 ? 7.032 12.140 -5.114 1.00 77.44 85 ARG A CA 1
ATOM 657 C C . ARG A 1 85 ? 8.539 12.416 -5.125 1.00 77.44 85 ARG A C 1
ATOM 659 O O . ARG A 1 85 ? 8.933 13.570 -4.940 1.00 77.44 85 ARG A O 1
ATOM 666 N N . PRO A 1 86 ? 9.379 11.399 -5.369 1.00 72.81 86 PRO A N 1
ATOM 667 C CA . PRO A 1 86 ? 10.801 11.603 -5.617 1.00 72.81 86 PRO A CA 1
ATOM 668 C C . PRO A 1 86 ? 11.042 12.507 -6.832 1.00 72.81 86 PRO A C 1
ATOM 670 O O . PRO A 1 86 ? 10.230 12.544 -7.765 1.00 72.81 86 PRO A O 1
ATOM 673 N N . LEU A 1 87 ? 12.178 13.208 -6.837 1.00 78.56 87 LEU A N 1
ATOM 674 C CA . LEU A 1 87 ? 12.610 14.011 -7.981 1.00 78.56 87 LEU A CA 1
ATOM 675 C C . LEU A 1 87 ? 12.709 13.124 -9.235 1.00 78.56 87 LEU A C 1
ATOM 677 O O . LEU A 1 87 ? 13.262 12.029 -9.179 1.00 78.56 87 LEU A O 1
ATOM 681 N N . GLY A 1 88 ? 12.146 13.585 -10.355 1.00 77.88 88 GLY A N 1
ATOM 682 C CA . GLY A 1 88 ? 12.129 12.838 -11.620 1.00 77.88 88 GLY A CA 1
ATOM 683 C C . GLY A 1 88 ? 10.976 11.838 -11.781 1.00 77.88 88 GLY A C 1
ATOM 684 O O . GLY A 1 88 ? 10.802 11.295 -12.868 1.00 77.88 88 GLY A O 1
ATOM 685 N N . SER A 1 89 ? 10.148 11.616 -10.754 1.00 74.25 89 SER A N 1
ATOM 686 C CA . SER A 1 89 ? 8.918 10.829 -10.908 1.00 74.25 89 SER A CA 1
ATOM 687 C C . SER A 1 89 ? 7.898 11.569 -11.779 1.00 74.25 89 SER A C 1
ATOM 689 O O . SER A 1 89 ? 7.715 12.775 -11.624 1.00 74.25 89 SER A O 1
ATOM 691 N N . THR A 1 90 ? 7.203 10.851 -12.667 1.00 79.25 90 THR A N 1
ATOM 692 C CA . THR A 1 90 ? 6.107 11.383 -13.501 1.00 79.25 90 THR A CA 1
ATOM 693 C C . THR A 1 90 ? 4.720 11.160 -12.891 1.00 79.25 90 THR A C 1
ATOM 695 O O . THR A 1 90 ? 3.727 11.586 -13.475 1.00 79.25 90 THR A O 1
ATOM 698 N N . ALA A 1 91 ? 4.629 10.530 -11.713 1.00 74.50 91 ALA A N 1
ATOM 699 C CA . ALA A 1 91 ? 3.358 10.290 -11.029 1.00 74.50 91 ALA A CA 1
ATOM 700 C C . ALA A 1 91 ? 2.661 11.610 -10.655 1.00 74.50 91 ALA A C 1
ATOM 702 O O . ALA A 1 91 ? 3.333 12.561 -10.242 1.00 74.50 91 ALA A O 1
ATOM 703 N N . ALA A 1 92 ? 1.334 11.660 -10.795 1.00 75.62 92 ALA A N 1
ATOM 704 C CA . ALA A 1 92 ? 0.526 12.788 -10.338 1.00 75.62 92 ALA A CA 1
ATOM 705 C C . ALA A 1 92 ? 0.526 12.859 -8.799 1.00 75.62 92 ALA A C 1
ATOM 707 O O . ALA A 1 92 ? 0.490 11.820 -8.136 1.00 75.62 92 ALA A O 1
ATOM 708 N N . VAL A 1 93 ? 0.603 14.080 -8.271 1.00 74.44 93 VAL A N 1
ATOM 709 C CA . VAL A 1 93 ? 0.449 14.439 -6.850 1.00 74.44 93 VAL A CA 1
ATOM 710 C C . VAL A 1 93 ? -0.889 15.145 -6.726 1.00 74.44 93 VAL A C 1
ATOM 712 O O . VAL A 1 93 ? -1.123 16.030 -7.582 1.00 74.44 93 VAL A O 1
#

Solvent-accessible surface area (backbone atoms only — not comparable to full-atom values): 6228 Å² total; per-residue (Å²): 114,65,73,63,53,51,52,52,51,50,54,58,54,57,60,54,56,67,76,65,61,70,62,68,74,43,77,48,78,43,80,26,51,64,52,71,70,59,56,73,69,48,94,60,85,68,80,78,66,86,53,83,97,50,94,42,38,33,57,90,89,44,79,30,71,44,78,46,78,48,64,62,85,69,95,59,88,84,82,87,78,54,89,76,76,64,91,91,62,83,74,82,105

Radius of gyration: 24.29 Å; Cα contacts (8 Å, |Δi|>4): 75; chains: 1; bounding box: 47×27×74 Å

Foldseek 3Di:
DVVVVVVVVVVVVVVVVVVPPAFDKDKDKDQDQDDVVVVVVDPDDQNPDDDPDPRHQDRPPDGDIDIDIDGDDDPDDDDDDDPDDPPPDPDDD